Protein AF-A0A354JTS3-F1 (afdb_monomer_lite)

Foldseek 3Di:
DLLLLLLLLLLLLLVLLLVVLCVQVNDDVVLSVVLVVLLVVLLVLLQVCAPVDPPDDLVNLLVLSLVLLVLSLVCVVCSVVDDSVVSSVSSSVSSSSNSSSSSNNLNVQQVPPPDDPCSNVVSVVSSVNSNVCSCCCNVVPVCVPPNSSVSSVVSSVVSSVVSVVD

Secondary structure (DSSP, 8-state):
-HHHHHHHHHHHHHHHHHHHHHHHH---HHHHHHHHHHHHHHHHHHHHHTTT-SS--HHHHHHHHHHHHHHHHHHHHHGGGS-HHHHHHHHHHHHHHHHHHHHHHHHHHHHS-TT-TTHHHHHHHHHHHHHHHHHHHIIIIIHHHHHHHHHHHHHHHHHHHHHH--

Sequence (166 aa):
RSMYVVGFAGSAIQTLYLLTLQISAGILYGALGAIIALFMGGLALGAMMHGKQRFVNFNHAKILLVLAYIILIALWLVMEHTGTWLLIAILCVGTLMASFAVGFLYVHISSNSDQNINLPAKTYATDLWGSAAGIVIVTLLLIPSIGIVLTTATLAMGIGIYLIFN

Structure (mmCIF, N/CA/C/O backbone):
data_AF-A0A354JTS3-F1
#
_entry.id   AF-A0A354JTS3-F1
#
loop_
_atom_site.group_PDB
_atom_site.id
_atom_site.type_symbol
_atom_site.label_atom_id
_atom_site.label_alt_id
_atom_site.label_comp_id
_atom_site.label_asym_id
_atom_site.label_entity_id
_atom_site.label_seq_id
_atom_site.pdbx_PDB_ins_code
_atom_site.Cartn_x
_atom_site.Cartn_y
_atom_site.Cartn_z
_atom_site.occupancy
_atom_site.B_iso_or_equiv
_atom_site.auth_seq_id
_atom_site.auth_comp_id
_atom_site.auth_asym_id
_atom_site.auth_atom_id
_atom_site.pdbx_PDB_model_num
ATOM 1 N N . ARG A 1 1 ? 8.104 -10.233 -12.248 1.00 69.94 1 ARG A N 1
ATOM 2 C CA . ARG A 1 1 ? 7.444 -10.983 -11.149 1.00 69.94 1 ARG A CA 1
ATOM 3 C C . ARG A 1 1 ? 7.364 -10.132 -9.891 1.00 69.94 1 ARG A C 1
ATOM 5 O O . ARG A 1 1 ? 6.263 -9.948 -9.404 1.00 69.94 1 ARG A O 1
ATOM 12 N N . SER A 1 2 ? 8.464 -9.530 -9.434 1.00 83.94 2 SER A N 1
ATOM 13 C CA . SER A 1 2 ? 8.459 -8.636 -8.265 1.00 83.94 2 SER A CA 1
ATOM 14 C C . SER A 1 2 ? 7.460 -7.476 -8.386 1.00 83.94 2 SER A C 1
ATOM 16 O O . SER A 1 2 ? 6.748 -7.211 -7.429 1.00 83.94 2 SER A O 1
ATOM 18 N N . MET A 1 3 ? 7.298 -6.882 -9.579 1.00 91.38 3 MET A N 1
ATOM 19 C CA . MET A 1 3 ? 6.309 -5.812 -9.789 1.00 91.38 3 MET A CA 1
ATOM 20 C C . MET A 1 3 ? 4.856 -6.248 -9.552 1.00 91.38 3 MET A C 1
ATOM 22 O O . MET A 1 3 ? 4.075 -5.477 -9.020 1.00 91.38 3 MET A O 1
ATOM 26 N N . TYR A 1 4 ? 4.499 -7.494 -9.882 1.00 93.50 4 TYR A N 1
ATOM 27 C CA . TYR A 1 4 ? 3.148 -8.004 -9.628 1.00 93.50 4 TYR A CA 1
ATOM 28 C C . TYR A 1 4 ? 2.832 -8.004 -8.127 1.00 93.50 4 TYR A C 1
ATOM 30 O O . TYR A 1 4 ? 1.757 -7.583 -7.721 1.00 93.50 4 TYR A O 1
ATOM 38 N N . VAL A 1 5 ? 3.790 -8.434 -7.295 1.00 94.19 5 VAL A N 1
ATOM 39 C CA . VAL A 1 5 ? 3.624 -8.448 -5.833 1.00 94.19 5 VAL A CA 1
ATOM 40 C C . VAL A 1 5 ? 3.609 -7.033 -5.265 1.00 94.19 5 VAL A C 1
ATOM 42 O O . VAL A 1 5 ? 2.828 -6.758 -4.363 1.00 94.19 5 VAL A O 1
ATOM 45 N N . VAL A 1 6 ? 4.426 -6.127 -5.807 1.00 94.19 6 VAL A N 1
ATOM 46 C CA . VAL A 1 6 ? 4.424 -4.713 -5.408 1.00 94.19 6 VAL A CA 1
ATOM 47 C C . VAL A 1 6 ? 3.083 -4.049 -5.735 1.00 94.19 6 VAL A C 1
ATOM 49 O O . VAL A 1 6 ? 2.517 -3.405 -4.857 1.00 94.19 6 VAL A O 1
ATOM 52 N N . GLY A 1 7 ? 2.538 -4.264 -6.936 1.00 95.25 7 GLY A N 1
ATOM 53 C CA . GLY A 1 7 ? 1.216 -3.760 -7.322 1.00 95.25 7 GLY A CA 1
ATOM 54 C C . GLY A 1 7 ? 0.095 -4.350 -6.469 1.00 95.25 7 GLY A C 1
ATOM 55 O O . GLY A 1 7 ? -0.722 -3.617 -5.918 1.00 95.25 7 GLY A O 1
ATOM 56 N N . PHE A 1 8 ? 0.118 -5.670 -6.254 1.00 97.00 8 PHE A N 1
ATOM 57 C CA . PHE A 1 8 ? -0.808 -6.357 -5.348 1.00 97.00 8 PHE A CA 1
ATOM 58 C C . PHE A 1 8 ? -0.766 -5.768 -3.935 1.00 97.00 8 PHE A C 1
ATOM 60 O O . PHE A 1 8 ? -1.803 -5.442 -3.366 1.00 97.00 8 PHE A O 1
ATOM 67 N N . ALA A 1 9 ? 0.433 -5.594 -3.377 1.00 96.06 9 ALA A N 1
ATOM 68 C CA . ALA A 1 9 ? 0.632 -5.041 -2.046 1.00 96.06 9 ALA A CA 1
ATOM 69 C C . ALA A 1 9 ? 0.199 -3.572 -1.951 1.00 96.06 9 ALA A C 1
ATOM 71 O O . ALA A 1 9 ? -0.391 -3.180 -0.945 1.00 96.06 9 ALA A O 1
ATOM 72 N N . GLY A 1 10 ? 0.493 -2.770 -2.976 1.00 96.38 10 GLY A N 1
ATOM 73 C CA . GLY A 1 10 ? 0.149 -1.352 -3.035 1.00 96.38 10 GLY A CA 1
ATOM 74 C C . GLY A 1 10 ? -1.357 -1.120 -3.099 1.00 96.38 10 GLY A C 1
ATOM 75 O O . GLY A 1 10 ? -1.893 -0.326 -2.328 1.00 96.38 10 GLY A O 1
ATOM 76 N N . SER A 1 11 ? -2.062 -1.846 -3.965 1.00 97.19 11 SER A N 1
ATOM 77 C CA . SER A 1 11 ? -3.514 -1.701 -4.085 1.00 97.19 11 SER A CA 1
ATOM 78 C C . SER A 1 11 ? -4.259 -2.301 -2.888 1.00 97.19 11 SER A C 1
ATOM 80 O O . SER A 1 11 ? -5.245 -1.723 -2.423 1.00 97.19 11 SER A O 1
ATOM 82 N N . ALA A 1 12 ? -3.763 -3.414 -2.336 1.00 97.38 12 ALA A N 1
ATOM 83 C CA . ALA A 1 12 ? -4.299 -4.027 -1.127 1.00 97.38 12 ALA A CA 1
ATOM 84 C C . ALA A 1 12 ? -4.244 -3.058 0.058 1.00 97.38 12 ALA A C 1
ATOM 86 O O . ALA A 1 12 ? -5.271 -2.798 0.687 1.00 97.38 12 ALA A O 1
ATOM 87 N N . ILE A 1 13 ? -3.075 -2.465 0.332 1.00 97.12 13 ILE A N 1
ATOM 88 C CA . ILE A 1 13 ? -2.935 -1.539 1.459 1.00 97.12 13 ILE A CA 1
ATOM 89 C C . ILE A 1 13 ? -3.719 -0.245 1.240 1.00 97.12 13 ILE A C 1
ATOM 91 O O . ILE A 1 13 ? -4.354 0.236 2.175 1.00 97.12 13 ILE A O 1
ATOM 95 N N . GLN A 1 14 ? -3.758 0.285 0.011 1.00 97.38 14 GLN A N 1
ATOM 96 C CA . GLN A 1 14 ? -4.595 1.443 -0.313 1.00 97.38 14 GLN A CA 1
ATOM 97 C C . GLN A 1 14 ? -6.068 1.156 -0.012 1.00 97.38 14 GLN A C 1
ATOM 99 O O . GLN A 1 14 ? -6.751 1.973 0.603 1.00 97.38 14 GLN A O 1
ATOM 104 N N . THR A 1 15 ? -6.549 -0.022 -0.405 1.00 96.50 15 THR A N 1
ATOM 105 C CA . THR A 1 15 ? -7.936 -0.425 -0.171 1.00 96.50 15 THR A CA 1
ATOM 106 C C . THR A 1 15 ? -8.233 -0.573 1.318 1.00 96.50 15 THR A C 1
ATOM 108 O O . THR A 1 15 ? -9.268 -0.102 1.786 1.00 96.50 15 THR A O 1
ATOM 111 N N . LEU A 1 16 ? -7.308 -1.154 2.086 1.00 97.06 16 LEU A N 1
ATOM 112 C CA . LEU A 1 16 ? -7.440 -1.273 3.537 1.00 97.06 16 LEU A CA 1
ATOM 113 C C . LEU A 1 16 ? -7.439 0.101 4.230 1.00 97.06 16 LEU A C 1
ATOM 115 O O . LEU A 1 16 ? -8.242 0.316 5.139 1.00 97.06 16 LEU A O 1
ATOM 119 N N . TYR A 1 17 ? -6.608 1.051 3.787 1.00 96.19 17 TYR A N 1
ATOM 120 C CA . TYR A 1 17 ? -6.626 2.429 4.294 1.00 96.19 17 TYR A CA 1
ATOM 121 C C . TYR A 1 17 ? -7.944 3.145 3.978 1.00 96.19 17 TYR A C 1
ATOM 123 O O . TYR A 1 17 ? -8.520 3.775 4.867 1.00 96.19 17 TYR A O 1
ATOM 131 N N . LEU A 1 18 ? -8.459 3.013 2.751 1.00 95.44 18 LEU A N 1
ATOM 132 C CA . LEU A 1 18 ? -9.753 3.588 2.364 1.00 95.44 18 LEU A CA 1
ATOM 133 C C . LEU A 1 18 ? -10.900 2.995 3.187 1.00 95.44 18 LEU A C 1
ATOM 135 O O . LEU A 1 18 ? -11.738 3.742 3.688 1.00 95.44 18 LEU A O 1
ATOM 139 N N . LEU A 1 19 ? -10.915 1.675 3.377 1.00 94.94 19 LEU A N 1
ATOM 140 C CA . LEU A 1 19 ? -11.939 1.009 4.178 1.00 94.94 19 LEU A CA 1
ATOM 141 C C . LEU A 1 19 ? -11.847 1.428 5.652 1.00 94.94 19 LEU A C 1
ATOM 143 O O . LEU A 1 19 ? -12.863 1.695 6.286 1.00 94.94 19 LEU A O 1
ATOM 147 N N . THR A 1 20 ? -10.632 1.563 6.187 1.00 94.50 20 THR A N 1
ATOM 148 C CA . THR A 1 20 ? -10.419 2.030 7.564 1.00 94.50 20 THR A CA 1
ATOM 149 C C . THR A 1 20 ? -10.902 3.470 7.744 1.00 94.50 20 THR A C 1
ATOM 151 O O . THR A 1 20 ? -11.560 3.764 8.741 1.00 94.50 20 THR A O 1
ATOM 154 N N . LEU A 1 21 ? -10.664 4.361 6.771 1.00 93.25 21 LEU A N 1
ATOM 155 C CA . LEU A 1 21 ? -11.240 5.712 6.777 1.00 93.25 21 LEU A CA 1
ATOM 156 C C . LEU A 1 21 ? -12.775 5.655 6.812 1.00 93.25 21 LEU A C 1
ATOM 158 O O . LEU A 1 21 ? -13.395 6.341 7.619 1.00 93.25 21 LEU A O 1
ATOM 162 N N . GLN A 1 22 ? -13.381 4.831 5.955 1.00 93.31 22 GLN A N 1
ATOM 163 C CA . GLN A 1 22 ? -14.840 4.725 5.847 1.00 93.31 22 GLN A CA 1
ATOM 164 C C . GLN A 1 22 ? -15.478 4.198 7.133 1.00 93.31 22 GLN A C 1
ATOM 166 O O . GLN A 1 22 ? -16.527 4.693 7.539 1.00 93.31 22 GLN A O 1
ATOM 171 N N . ILE A 1 23 ? -14.842 3.222 7.784 1.00 91.81 23 ILE A N 1
ATOM 172 C CA . ILE A 1 23 ? -15.325 2.650 9.045 1.00 91.81 23 ILE A CA 1
ATOM 173 C C . ILE A 1 23 ? -15.178 3.652 10.198 1.00 91.81 23 ILE A C 1
ATOM 175 O O . ILE A 1 23 ? -16.084 3.781 11.014 1.00 91.81 23 ILE A O 1
ATOM 179 N N . SER A 1 24 ? -14.054 4.369 10.266 1.00 89.38 24 SER A N 1
ATOM 180 C CA . SER A 1 24 ? -13.734 5.253 11.399 1.00 89.38 24 SER A CA 1
ATOM 181 C C . SER A 1 24 ? -14.397 6.631 11.334 1.00 89.38 24 SER A C 1
ATOM 183 O O . SER A 1 24 ? -14.787 7.172 12.366 1.00 89.38 24 SER A O 1
ATOM 185 N N . ALA A 1 25 ? -14.507 7.219 10.142 1.00 86.50 25 ALA A N 1
ATOM 186 C CA . ALA A 1 25 ? -14.979 8.591 9.949 1.00 86.50 25 ALA A CA 1
ATOM 187 C C . ALA A 1 25 ? -16.287 8.680 9.139 1.00 86.50 25 ALA A C 1
ATOM 189 O O . ALA A 1 25 ? -16.794 9.780 8.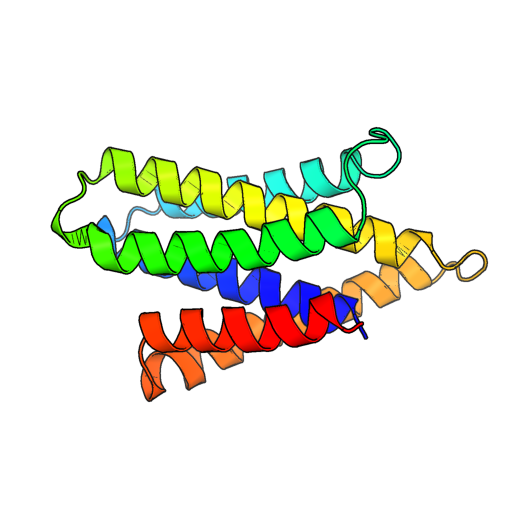912 1.00 86.50 25 ALA A O 1
ATOM 190 N N . GLY A 1 26 ? -16.843 7.546 8.700 1.00 84.94 26 GLY A N 1
ATOM 191 C CA . GLY A 1 26 ? -17.994 7.502 7.800 1.00 84.94 26 GLY A CA 1
ATOM 192 C C . GLY A 1 26 ? -17.633 7.818 6.342 1.00 84.94 26 GLY A C 1
ATOM 193 O O . GLY A 1 26 ? -16.469 7.981 5.964 1.00 84.94 26 GLY A O 1
ATOM 194 N N . ILE A 1 27 ? -18.651 7.901 5.480 1.00 74.94 27 ILE A N 1
ATOM 195 C CA . ILE A 1 27 ? -18.459 8.137 4.041 1.00 74.94 27 ILE A CA 1
ATOM 196 C C . ILE A 1 27 ? -18.279 9.637 3.778 1.00 74.94 27 ILE A C 1
ATOM 198 O O . ILE A 1 27 ? -19.227 10.372 3.509 1.00 74.94 27 ILE A O 1
ATOM 202 N N . LEU A 1 28 ? -17.027 10.086 3.824 1.00 81.44 28 LEU A N 1
ATOM 203 C CA . LEU A 1 28 ? -16.614 11.439 3.456 1.00 81.44 28 LEU A CA 1
ATOM 204 C C . LEU A 1 28 ? -16.002 11.415 2.050 1.00 81.44 28 LEU A C 1
ATOM 206 O O . LEU A 1 28 ? -14.798 11.209 1.897 1.00 81.44 28 LEU A O 1
ATOM 210 N N . TYR A 1 29 ? -16.813 11.640 1.010 1.00 86.81 29 TYR A N 1
ATOM 211 C CA . TYR A 1 29 ? -16.353 11.613 -0.392 1.00 86.81 29 TYR A CA 1
ATOM 212 C C . TYR A 1 29 ? -15.132 12.512 -0.650 1.00 86.81 29 TYR A C 1
ATOM 214 O O . TYR A 1 29 ? -14.224 12.122 -1.382 1.00 86.81 29 TYR A O 1
ATOM 222 N N . GLY A 1 30 ? -15.065 13.677 0.005 1.00 87.88 30 GLY A N 1
ATOM 223 C CA . GLY A 1 30 ? -13.899 14.561 -0.067 1.00 87.88 30 GLY A CA 1
ATOM 224 C C . GLY A 1 30 ? -12.631 13.938 0.527 1.00 87.88 30 GLY A C 1
ATOM 225 O O . GLY A 1 30 ? -11.569 14.008 -0.086 1.00 87.88 30 GLY A O 1
ATOM 226 N N . ALA A 1 31 ? -12.737 13.269 1.678 1.00 87.62 31 ALA A N 1
ATOM 227 C CA . ALA A 1 31 ? -11.602 12.601 2.316 1.00 87.62 31 ALA A CA 1
ATOM 228 C C . ALA A 1 31 ? -11.146 11.364 1.524 1.00 87.62 31 ALA A C 1
ATOM 230 O O . ALA A 1 31 ? -9.947 11.128 1.395 1.00 87.62 31 ALA A O 1
ATOM 231 N N . LEU A 1 32 ? -12.080 10.621 0.921 1.00 91.62 32 LEU A N 1
ATOM 232 C CA . LEU A 1 32 ? -11.762 9.526 -0.002 1.00 91.62 32 LEU A CA 1
ATOM 233 C C . LEU A 1 32 ? -10.965 10.030 -1.208 1.00 91.62 32 LEU A C 1
ATOM 235 O O . LEU A 1 32 ? -9.896 9.497 -1.505 1.00 91.62 32 LEU A O 1
ATOM 239 N N . GLY A 1 33 ? -11.452 11.089 -1.863 1.00 93.62 33 GLY A N 1
ATOM 240 C CA . GLY A 1 33 ? -10.743 11.731 -2.969 1.00 93.62 33 GLY A CA 1
ATOM 241 C C . GLY A 1 33 ? -9.352 12.219 -2.558 1.00 93.62 33 GLY A C 1
ATOM 242 O O . GLY A 1 33 ? -8.389 12.003 -3.291 1.00 93.62 33 GLY A O 1
ATOM 243 N N . ALA A 1 34 ? -9.225 12.795 -1.359 1.00 93.31 34 ALA A N 1
ATOM 244 C CA . ALA A 1 34 ? -7.946 13.243 -0.818 1.00 93.31 34 ALA A CA 1
ATOM 245 C C . ALA A 1 34 ? -6.965 12.085 -0.570 1.00 93.31 34 ALA A C 1
ATOM 247 O O . ALA A 1 34 ? -5.811 12.198 -0.971 1.00 93.31 34 ALA A O 1
ATOM 248 N N . ILE A 1 35 ? -7.395 10.961 0.019 1.00 94.88 35 ILE A N 1
ATOM 249 C CA . ILE A 1 35 ? -6.530 9.780 0.214 1.00 94.88 35 ILE A CA 1
ATOM 250 C C . ILE A 1 35 ? -6.098 9.189 -1.131 1.00 94.88 35 ILE A C 1
ATOM 252 O O . ILE A 1 35 ? -4.931 8.837 -1.294 1.00 94.88 35 ILE A O 1
ATOM 256 N N . ILE A 1 36 ? -6.998 9.108 -2.116 1.00 96.06 36 ILE A N 1
ATOM 257 C CA . ILE A 1 36 ? -6.648 8.631 -3.463 1.00 96.06 36 ILE A CA 1
ATOM 258 C C . ILE A 1 36 ? -5.623 9.569 -4.113 1.00 96.06 36 ILE A C 1
ATOM 260 O O . ILE A 1 36 ? -4.615 9.101 -4.645 1.00 96.06 36 ILE A O 1
ATOM 264 N N . ALA A 1 37 ? -5.839 10.884 -4.038 1.00 97.31 37 ALA A N 1
ATOM 265 C CA . ALA A 1 37 ? -4.897 11.876 -4.549 1.00 97.31 37 ALA A CA 1
ATOM 266 C C . ALA A 1 37 ? -3.542 11.797 -3.831 1.00 97.31 37 ALA A C 1
ATOM 268 O O . ALA A 1 37 ? -2.501 11.876 -4.479 1.00 97.31 37 ALA A O 1
ATOM 269 N N . LEU A 1 38 ? -3.544 11.581 -2.514 1.00 97.19 38 LEU A N 1
ATOM 270 C CA . LEU A 1 38 ? -2.337 11.409 -1.712 1.00 97.19 38 LEU A CA 1
ATOM 271 C C . LEU A 1 38 ? -1.575 10.142 -2.106 1.00 97.19 38 LEU A C 1
ATOM 273 O O . LEU A 1 38 ? -0.354 10.180 -2.215 1.00 97.19 38 LEU A O 1
ATOM 277 N N . PHE A 1 39 ? -2.285 9.045 -2.369 1.00 98.00 39 PHE A N 1
ATOM 278 C CA . PHE A 1 39 ? -1.690 7.808 -2.864 1.00 98.00 39 PHE A CA 1
ATOM 279 C C . PHE A 1 39 ? -1.042 8.019 -4.239 1.00 98.00 39 PHE A C 1
ATOM 281 O O . PHE A 1 39 ? 0.122 7.683 -4.437 1.00 98.00 39 PHE A O 1
ATOM 288 N N . MET A 1 40 ? -1.746 8.652 -5.181 1.00 97.75 40 MET A N 1
ATOM 289 C CA . MET A 1 40 ? -1.189 8.968 -6.504 1.00 97.75 40 MET A CA 1
ATOM 290 C C . MET A 1 40 ? 0.007 9.928 -6.414 1.00 97.75 40 MET A C 1
ATOM 292 O O . MET A 1 40 ? 1.024 9.729 -7.079 1.00 97.75 40 MET A O 1
ATOM 296 N N . GLY A 1 41 ? -0.083 10.940 -5.551 1.00 97.88 41 GLY A N 1
ATOM 297 C CA . GLY A 1 41 ? 1.009 11.868 -5.273 1.00 97.88 41 GLY A CA 1
ATOM 298 C C . GLY A 1 41 ? 2.222 11.170 -4.660 1.00 97.88 41 GLY A C 1
ATOM 299 O O . GLY A 1 41 ? 3.348 11.418 -5.082 1.00 97.88 41 GLY A O 1
ATOM 300 N N . GLY A 1 42 ? 2.012 10.250 -3.719 1.00 97.31 42 GLY A N 1
ATOM 301 C CA . GLY A 1 42 ? 3.083 9.464 -3.116 1.00 97.31 42 GLY A CA 1
ATOM 302 C C . GLY A 1 42 ? 3.775 8.539 -4.118 1.00 97.31 42 GLY A C 1
ATOM 303 O O . GLY A 1 42 ? 5.003 8.495 -4.125 1.00 97.31 42 GLY A O 1
ATOM 304 N N . LEU A 1 43 ? 3.033 7.896 -5.032 1.00 96.31 43 LEU A N 1
ATOM 305 C CA . LEU A 1 43 ? 3.620 7.129 -6.143 1.00 96.31 43 LEU A CA 1
ATOM 306 C C . LEU A 1 43 ? 4.550 8.009 -6.991 1.00 96.31 43 LEU A C 1
ATOM 308 O O . LEU A 1 43 ? 5.686 7.622 -7.274 1.00 96.31 43 LEU A O 1
ATOM 312 N N . ALA A 1 44 ? 4.088 9.209 -7.360 1.00 96.38 44 ALA A N 1
ATOM 313 C CA . ALA A 1 44 ? 4.876 10.160 -8.139 1.00 96.38 44 ALA A CA 1
ATOM 314 C C . ALA A 1 44 ? 6.134 10.623 -7.382 1.00 96.38 44 ALA A C 1
ATOM 316 O O . ALA A 1 44 ? 7.229 10.616 -7.947 1.00 96.38 44 ALA A O 1
ATOM 317 N N . LEU A 1 45 ? 6.009 10.957 -6.093 1.00 95.44 45 LEU A N 1
ATOM 318 C CA . LEU A 1 45 ? 7.143 11.339 -5.245 1.00 95.44 45 LEU A CA 1
ATOM 319 C C . LEU A 1 45 ? 8.168 10.202 -5.114 1.00 95.44 45 LEU A C 1
ATOM 321 O O . LEU A 1 45 ? 9.368 10.439 -5.271 1.00 95.44 45 LEU A O 1
ATOM 325 N N . GLY A 1 46 ? 7.703 8.971 -4.892 1.00 93.94 46 GLY A N 1
ATOM 326 C CA . GLY A 1 46 ? 8.537 7.769 -4.836 1.00 93.94 46 GLY A CA 1
ATOM 327 C C . GLY A 1 46 ? 9.326 7.549 -6.118 1.00 93.94 46 GLY A C 1
ATOM 328 O O . GLY A 1 46 ? 10.543 7.353 -6.081 1.00 93.94 46 GLY A O 1
ATOM 329 N N . ALA A 1 47 ? 8.648 7.664 -7.259 1.00 92.69 47 ALA A N 1
ATOM 330 C CA . ALA A 1 47 ? 9.262 7.530 -8.571 1.00 92.69 47 ALA A CA 1
ATOM 331 C C . ALA A 1 47 ? 10.315 8.621 -8.841 1.00 92.69 47 ALA A C 1
ATOM 333 O O . ALA A 1 47 ? 11.400 8.328 -9.337 1.00 92.69 47 ALA A O 1
ATOM 334 N N . MET A 1 48 ? 10.031 9.876 -8.475 1.00 91.88 48 MET A N 1
ATOM 335 C CA . MET A 1 48 ? 10.942 11.009 -8.689 1.00 91.88 48 MET A CA 1
ATOM 336 C C . MET A 1 48 ? 12.193 10.982 -7.804 1.00 91.88 48 MET A C 1
ATOM 338 O O . MET A 1 48 ? 13.201 11.601 -8.163 1.00 91.88 48 MET A O 1
ATOM 342 N N . MET A 1 49 ? 12.122 10.345 -6.632 1.00 89.12 49 MET A N 1
ATOM 343 C CA . MET A 1 49 ? 13.238 10.263 -5.682 1.00 89.12 49 MET A CA 1
ATOM 344 C C . MET A 1 49 ? 14.225 9.139 -6.012 1.00 89.12 49 MET A C 1
ATOM 346 O O . MET A 1 49 ? 15.371 9.178 -5.550 1.00 89.12 49 MET A O 1
ATOM 350 N N . HIS A 1 50 ? 13.828 8.182 -6.855 1.00 80.56 50 HIS A N 1
ATOM 351 C CA . HIS A 1 50 ? 14.734 7.170 -7.388 1.00 80.56 50 HIS A CA 1
ATOM 352 C C . HIS A 1 50 ? 15.884 7.827 -8.176 1.00 80.56 50 HIS A C 1
ATOM 354 O O . HIS A 1 50 ? 15.674 8.717 -8.996 1.00 80.56 50 HIS A O 1
ATOM 360 N N . GLY A 1 51 ? 17.128 7.466 -7.847 1.00 73.25 51 GLY A N 1
ATOM 361 C CA . GLY A 1 51 ? 18.343 8.023 -8.458 1.00 73.25 51 GLY A CA 1
ATOM 362 C C . GLY A 1 51 ? 18.807 9.390 -7.926 1.00 73.25 51 GLY A C 1
ATOM 363 O O . GLY A 1 51 ? 19.970 9.739 -8.120 1.00 73.25 51 GLY A O 1
ATOM 364 N N . LYS A 1 52 ? 17.963 10.150 -7.210 1.00 74.44 52 LYS A N 1
ATOM 365 C CA . LYS A 1 52 ? 18.339 11.466 -6.641 1.00 74.44 52 LYS A CA 1
ATOM 366 C C . LYS A 1 52 ? 18.895 11.391 -5.222 1.00 74.44 52 LYS A C 1
ATOM 368 O O . LYS A 1 52 ? 19.709 12.227 -4.838 1.00 74.44 52 LYS A O 1
ATOM 373 N N . GLN A 1 53 ? 18.469 10.408 -4.433 1.00 66.25 53 GLN A N 1
ATOM 374 C CA . GLN A 1 53 ? 18.931 10.231 -3.057 1.00 66.25 53 GLN A CA 1
ATOM 375 C C . GLN A 1 53 ? 19.749 8.952 -2.899 1.00 66.25 53 GLN A C 1
ATOM 377 O O . GLN A 1 53 ? 19.264 7.858 -3.162 1.00 66.25 53 GLN A O 1
ATOM 382 N N . ARG A 1 54 ? 20.970 9.095 -2.368 1.00 61.28 54 ARG A N 1
ATOM 383 C CA . ARG A 1 54 ? 21.851 7.967 -2.010 1.00 61.28 54 ARG A CA 1
ATOM 384 C C . ARG A 1 54 ? 21.382 7.171 -0.783 1.00 61.28 54 ARG A C 1
ATOM 386 O O . ARG A 1 54 ? 21.925 6.107 -0.524 1.00 61.28 54 ARG A O 1
ATOM 393 N N . PHE A 1 55 ? 20.424 7.694 -0.015 1.00 61.47 55 PHE A N 1
ATOM 394 C CA . PHE A 1 55 ? 20.008 7.110 1.267 1.00 61.47 55 PHE A CA 1
ATOM 395 C C . PHE A 1 55 ? 18.876 6.084 1.148 1.00 61.47 55 PHE A C 1
ATOM 397 O O . PHE A 1 55 ? 18.759 5.208 2.001 1.00 61.47 55 PHE A O 1
ATOM 404 N N . VAL A 1 56 ? 18.041 6.165 0.108 1.00 73.00 56 VAL A N 1
ATOM 405 C CA . VAL A 1 56 ? 16.912 5.243 -0.062 1.00 73.00 56 VAL A CA 1
ATOM 406 C C . VAL A 1 56 ? 17.345 4.108 -0.980 1.00 73.00 56 VAL A C 1
ATOM 408 O O . VAL A 1 56 ? 17.421 4.272 -2.193 1.00 73.00 56 VAL A O 1
ATOM 411 N N . ASN A 1 57 ? 17.628 2.944 -0.393 1.00 83.44 57 ASN A N 1
ATOM 412 C CA . ASN A 1 57 ? 17.906 1.724 -1.161 1.00 83.44 57 ASN A CA 1
ATOM 413 C C . ASN A 1 57 ? 16.633 0.891 -1.359 1.00 83.44 57 ASN A C 1
ATOM 415 O O . ASN A 1 57 ? 15.666 1.016 -0.609 1.00 83.44 57 ASN A O 1
ATOM 419 N N . PHE A 1 58 ? 16.676 -0.039 -2.312 1.00 84.62 58 PHE A N 1
ATOM 420 C CA . PHE A 1 58 ? 15.589 -0.977 -2.616 1.00 84.62 58 PHE A CA 1
ATOM 421 C C . PHE A 1 58 ? 15.026 -1.694 -1.372 1.00 84.62 58 PHE A C 1
ATOM 423 O O . PHE A 1 58 ? 13.812 -1.759 -1.184 1.00 84.62 58 PHE A O 1
ATOM 430 N N . ASN A 1 59 ? 15.900 -2.145 -0.465 1.00 88.19 59 ASN A N 1
ATOM 431 C CA . ASN A 1 59 ? 15.488 -2.793 0.784 1.00 88.19 59 ASN A CA 1
ATOM 432 C C . ASN A 1 59 ? 14.752 -1.843 1.739 1.00 88.19 59 ASN A C 1
ATOM 434 O O . ASN A 1 59 ? 13.816 -2.269 2.406 1.00 88.19 59 ASN A O 1
ATOM 438 N N . HIS A 1 60 ? 15.110 -0.556 1.768 1.00 89.75 60 HIS A N 1
ATOM 439 C CA . HIS A 1 60 ? 14.404 0.427 2.594 1.00 89.75 60 HIS A CA 1
ATOM 440 C C . HIS A 1 60 ? 12.976 0.633 2.095 1.00 89.75 60 HIS A C 1
ATOM 442 O O . HIS A 1 60 ? 12.059 0.669 2.906 1.00 89.75 60 HIS A O 1
ATOM 448 N N . ALA A 1 61 ? 12.767 0.700 0.777 1.00 90.88 61 ALA A N 1
ATOM 449 C CA . ALA A 1 61 ? 11.426 0.822 0.209 1.00 90.88 61 ALA A CA 1
ATOM 450 C C . ALA A 1 61 ? 10.559 -0.415 0.514 1.00 90.88 61 ALA A C 1
ATOM 452 O O . ALA A 1 61 ? 9.399 -0.276 0.895 1.00 90.88 61 ALA A O 1
ATOM 453 N N . LYS A 1 62 ? 11.128 -1.627 0.445 1.00 92.44 62 LYS A N 1
ATOM 454 C CA . LYS A 1 62 ? 10.439 -2.861 0.868 1.00 92.44 62 LYS A CA 1
ATOM 455 C C . LYS A 1 62 ? 10.031 -2.819 2.342 1.00 92.44 62 LYS A C 1
ATOM 457 O O . LYS A 1 62 ? 8.878 -3.093 2.665 1.00 92.44 62 LYS A O 1
ATOM 462 N N . ILE A 1 63 ? 10.962 -2.448 3.224 1.00 92.44 63 ILE A N 1
ATOM 463 C CA . ILE A 1 63 ? 10.705 -2.327 4.666 1.00 92.44 63 ILE A CA 1
ATOM 464 C C . ILE A 1 63 ? 9.636 -1.266 4.927 1.00 92.44 63 ILE A C 1
ATOM 466 O O . ILE A 1 63 ? 8.731 -1.507 5.718 1.00 92.44 63 ILE A O 1
ATOM 470 N N . LEU A 1 64 ? 9.696 -0.125 4.237 1.00 94.00 64 LEU A N 1
ATOM 471 C CA . LEU A 1 64 ? 8.723 0.958 4.369 1.00 94.00 64 LEU A CA 1
ATOM 472 C C . LEU A 1 64 ? 7.304 0.497 4.010 1.00 94.00 64 LEU A C 1
ATOM 474 O O . LEU A 1 64 ? 6.355 0.833 4.716 1.00 94.00 64 LEU A O 1
ATOM 478 N N . LEU A 1 65 ? 7.161 -0.314 2.957 1.00 94.31 65 LEU A N 1
ATOM 479 C CA . LEU A 1 65 ? 5.871 -0.882 2.565 1.00 94.31 65 LEU A CA 1
ATOM 480 C C . LEU A 1 65 ? 5.316 -1.827 3.641 1.00 94.31 65 LEU A C 1
ATOM 482 O O . LEU A 1 65 ? 4.148 -1.721 4.004 1.00 94.31 65 LEU A O 1
ATOM 486 N N . VAL A 1 66 ? 6.147 -2.719 4.187 1.00 94.75 66 VAL A N 1
ATOM 487 C CA . VAL A 1 66 ? 5.747 -3.623 5.283 1.00 94.75 66 VAL A CA 1
ATOM 488 C C . VAL A 1 66 ? 5.409 -2.831 6.547 1.00 94.75 66 VAL A C 1
ATOM 490 O O . VAL A 1 66 ? 4.424 -3.124 7.223 1.00 94.75 66 VAL A O 1
ATOM 493 N N . LEU A 1 67 ? 6.183 -1.788 6.847 1.00 94.75 67 LEU A N 1
ATOM 494 C CA . LEU A 1 67 ? 5.946 -0.914 7.988 1.00 94.75 67 LEU A CA 1
ATOM 495 C C . LEU A 1 67 ? 4.589 -0.212 7.884 1.00 94.75 67 LEU A C 1
ATOM 497 O O . LEU A 1 67 ? 3.905 -0.088 8.894 1.00 94.75 67 LEU A O 1
ATOM 501 N N . ALA A 1 68 ? 4.157 0.183 6.684 1.00 95.94 68 ALA A N 1
ATOM 502 C CA . ALA A 1 68 ? 2.826 0.752 6.488 1.00 95.94 68 ALA A CA 1
ATOM 503 C C . ALA A 1 68 ? 1.710 -0.237 6.888 1.00 95.94 68 ALA A C 1
ATOM 505 O O . ALA A 1 68 ? 0.767 0.151 7.579 1.00 95.94 68 ALA A O 1
ATOM 506 N N . TYR A 1 69 ? 1.847 -1.529 6.563 1.00 95.81 69 TYR A N 1
ATOM 507 C CA . TYR A 1 69 ? 0.911 -2.557 7.040 1.00 95.81 69 TYR A CA 1
ATOM 508 C C . TYR A 1 69 ? 0.925 -2.684 8.569 1.00 95.81 69 TYR A C 1
ATOM 510 O O . TYR A 1 69 ? -0.133 -2.764 9.189 1.00 95.81 69 TYR A O 1
ATOM 518 N N . ILE A 1 70 ? 2.109 -2.670 9.189 1.00 95.19 70 ILE A N 1
ATOM 519 C CA . ILE A 1 70 ? 2.249 -2.747 10.652 1.00 95.19 70 ILE A CA 1
ATOM 520 C C . ILE A 1 70 ? 1.591 -1.535 11.324 1.00 95.19 70 ILE A C 1
ATOM 522 O O . ILE A 1 70 ? 0.861 -1.701 12.300 1.00 95.19 70 ILE A O 1
ATOM 526 N N . ILE A 1 71 ? 1.794 -0.331 10.781 1.00 95.06 71 ILE A N 1
ATOM 527 C CA . ILE A 1 71 ? 1.140 0.897 11.255 1.00 95.06 71 ILE A CA 1
ATOM 528 C C . ILE A 1 71 ? -0.377 0.754 11.168 1.00 95.06 71 ILE A C 1
ATOM 530 O O . ILE A 1 71 ? -1.074 1.144 12.100 1.00 95.06 71 ILE A O 1
ATOM 534 N N . LEU A 1 72 ? -0.900 0.175 10.085 1.00 95.88 72 LEU A N 1
ATOM 535 C CA . LEU A 1 72 ? -2.337 -0.030 9.942 1.00 95.88 72 LEU A CA 1
ATOM 536 C C . LEU A 1 72 ? -2.890 -1.021 10.978 1.00 95.88 72 LEU A C 1
ATOM 538 O O . LEU A 1 72 ? -3.945 -0.768 11.552 1.00 95.88 72 LEU A O 1
ATOM 542 N N . ILE A 1 73 ? -2.170 -2.107 11.274 1.00 95.62 73 ILE A N 1
ATOM 543 C CA . ILE A 1 73 ? -2.547 -3.044 12.347 1.00 95.62 73 ILE A CA 1
ATOM 544 C C . ILE A 1 73 ? -2.560 -2.323 13.699 1.00 95.62 73 ILE A C 1
ATOM 546 O O . ILE A 1 73 ? -3.535 -2.426 14.440 1.00 95.62 73 ILE A O 1
ATOM 550 N N . ALA A 1 74 ? -1.506 -1.562 14.005 1.00 94.19 74 ALA A N 1
ATOM 551 C CA . ALA A 1 74 ? -1.420 -0.794 15.244 1.00 94.19 74 ALA A CA 1
ATOM 552 C C . ALA A 1 74 ? -2.555 0.237 15.355 1.00 94.19 74 ALA A C 1
ATOM 554 O O . ALA A 1 74 ? -3.153 0.375 16.420 1.00 94.19 74 ALA A O 1
ATOM 555 N N . LEU A 1 75 ? -2.901 0.908 14.251 1.00 94.31 75 LEU A N 1
ATOM 556 C CA . LEU A 1 75 ? -4.023 1.841 14.195 1.00 94.31 75 LEU A CA 1
ATOM 557 C C . LEU A 1 75 ? -5.338 1.141 14.553 1.00 94.31 75 LEU A C 1
ATOM 559 O O . LEU A 1 75 ? -6.089 1.662 15.370 1.00 94.31 75 LEU A O 1
ATOM 563 N N . TRP A 1 76 ? -5.597 -0.045 13.996 1.00 94.00 76 TRP A N 1
ATOM 564 C CA . TRP A 1 76 ? -6.805 -0.819 14.297 1.00 94.00 76 TRP A CA 1
ATOM 565 C C . TRP A 1 76 ? -6.932 -1.184 15.780 1.00 94.00 76 TRP A C 1
ATOM 567 O O . TRP A 1 76 ? -8.039 -1.171 16.308 1.00 94.00 76 TRP A O 1
ATOM 577 N N . LEU A 1 77 ? -5.817 -1.449 16.467 1.00 92.38 77 LEU A N 1
ATOM 578 C CA . LEU A 1 77 ? -5.815 -1.769 17.900 1.00 92.38 77 LEU A CA 1
ATOM 579 C C . LEU A 1 77 ? -6.109 -0.559 18.798 1.00 92.38 77 LEU A C 1
ATOM 581 O O . LEU A 1 77 ? -6.615 -0.728 19.903 1.00 92.38 77 LEU A O 1
ATOM 585 N N . VAL A 1 78 ? -5.786 0.656 18.346 1.00 92.31 78 VAL A N 1
ATOM 586 C CA . VAL A 1 78 ? -5.918 1.891 19.146 1.00 92.31 78 VAL A CA 1
ATOM 587 C C . VAL A 1 78 ? -7.081 2.768 18.655 1.00 92.31 78 VAL A C 1
ATOM 589 O O . VAL A 1 78 ? -7.388 3.800 19.253 1.00 92.31 78 VAL A O 1
ATOM 592 N N . MET A 1 79 ? -7.777 2.357 17.592 1.00 91.50 79 MET A N 1
ATOM 593 C CA . MET A 1 79 ? -8.801 3.153 16.908 1.00 91.50 79 MET A CA 1
ATOM 594 C C . MET A 1 79 ? -9.914 3.635 17.845 1.00 91.50 79 MET A C 1
ATOM 596 O O . MET A 1 79 ? -10.279 4.805 17.788 1.00 91.50 79 MET A O 1
ATOM 600 N N . GLU A 1 80 ? -10.396 2.780 18.749 1.00 89.88 80 GLU A N 1
ATOM 601 C CA . GLU A 1 80 ? -11.471 3.119 19.700 1.00 89.88 80 GLU A CA 1
ATOM 602 C C . GLU A 1 80 ? -11.088 4.230 20.691 1.00 89.88 80 GLU A C 1
ATOM 604 O O . GLU A 1 80 ? -11.953 4.900 21.247 1.00 89.88 80 GLU A O 1
ATOM 609 N N . HIS A 1 81 ? -9.787 4.450 20.893 1.00 91.69 81 HIS A N 1
ATOM 610 C CA . HIS A 1 81 ? -9.242 5.404 21.861 1.00 91.69 81 HIS A CA 1
ATOM 611 C C . HIS A 1 81 ? -8.657 6.651 21.181 1.00 91.69 81 HIS A C 1
ATOM 613 O O . HIS A 1 81 ? -8.104 7.528 21.845 1.00 91.69 81 HIS A O 1
ATOM 619 N N . THR A 1 82 ? -8.742 6.730 19.851 1.00 90.62 82 THR A N 1
ATOM 620 C CA . THR A 1 82 ? -8.075 7.757 19.048 1.00 90.62 82 THR A CA 1
ATOM 621 C C . THR A 1 82 ? -9.092 8.747 18.493 1.00 90.62 82 THR A C 1
ATOM 623 O O . THR A 1 82 ? -10.080 8.366 17.876 1.00 90.62 82 THR A O 1
ATOM 626 N N . GLY A 1 83 ? -8.832 10.047 18.654 1.00 91.75 83 GLY A N 1
ATOM 627 C CA . GLY A 1 83 ? -9.662 11.084 18.038 1.00 91.75 83 GLY A CA 1
ATOM 628 C C . GLY A 1 83 ? -9.616 11.030 16.505 1.00 91.75 83 GLY A C 1
ATOM 629 O O . GLY A 1 83 ? -8.556 10.817 15.913 1.00 91.75 83 GLY A O 1
ATOM 630 N N . THR A 1 84 ? -10.748 11.293 15.848 1.00 89.06 84 THR A N 1
ATOM 631 C CA . THR A 1 84 ? -10.916 11.154 14.388 1.00 89.06 84 THR A CA 1
ATOM 632 C C . THR A 1 84 ? -9.871 11.927 13.574 1.00 89.06 84 THR A C 1
ATOM 634 O O . THR A 1 84 ? -9.349 11.411 12.591 1.00 89.06 84 THR A O 1
ATOM 637 N N . TRP A 1 85 ? -9.502 13.141 13.996 1.00 88.69 85 TRP A N 1
ATOM 638 C CA . TRP A 1 85 ? -8.487 13.949 13.307 1.00 88.69 85 TRP A CA 1
ATOM 639 C C . TRP A 1 85 ? -7.092 13.321 13.337 1.00 88.69 85 TRP A C 1
ATOM 641 O O . TRP A 1 85 ? -6.397 13.319 12.321 1.00 88.69 85 TRP A O 1
ATOM 651 N N . LEU A 1 86 ? -6.692 12.762 14.483 1.00 91.06 86 LEU A N 1
ATOM 652 C CA . LEU A 1 86 ? -5.410 12.071 14.620 1.00 91.06 86 LEU A CA 1
ATOM 653 C C . LEU A 1 86 ? -5.400 10.795 13.773 1.00 91.06 86 LEU A C 1
ATOM 655 O O . LEU A 1 86 ? -4.417 10.514 13.093 1.00 91.06 86 LEU A O 1
ATOM 659 N N . LEU A 1 87 ? -6.519 10.071 13.750 1.00 91.94 87 LEU A N 1
ATOM 660 C CA . LEU A 1 87 ? -6.685 8.888 12.914 1.00 91.94 87 LEU A CA 1
ATOM 661 C C . LEU A 1 87 ? -6.530 9.225 11.425 1.00 91.94 87 LEU A C 1
ATOM 663 O O . LEU A 1 87 ? -5.737 8.582 10.740 1.00 91.94 87 LEU A O 1
ATOM 667 N N . ILE A 1 88 ? -7.215 10.264 10.933 1.00 91.31 88 ILE A N 1
ATOM 668 C CA . ILE A 1 88 ? -7.086 10.723 9.541 1.00 91.31 88 ILE A CA 1
ATOM 669 C C . ILE A 1 88 ? -5.633 11.105 9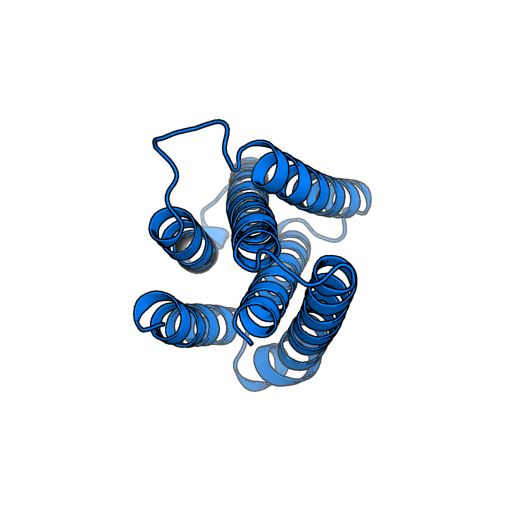.231 1.00 91.31 88 ILE A C 1
ATOM 671 O O . ILE A 1 88 ? -5.113 10.722 8.184 1.00 91.31 88 ILE A O 1
ATOM 675 N N . ALA A 1 89 ? -4.949 11.806 10.140 1.00 92.31 89 ALA A N 1
ATOM 676 C CA . ALA A 1 89 ? -3.544 12.161 9.954 1.00 92.31 89 ALA A CA 1
ATOM 677 C C . ALA A 1 89 ? -2.644 10.919 9.819 1.00 92.31 89 ALA A C 1
ATOM 679 O O . ALA A 1 89 ? -1.818 10.862 8.905 1.00 92.31 89 ALA A O 1
ATOM 680 N N . ILE A 1 90 ? -2.832 9.900 10.666 1.00 93.81 90 ILE A N 1
ATOM 681 C CA . ILE A 1 90 ? -2.066 8.646 10.589 1.00 93.81 90 ILE A CA 1
ATOM 682 C C . ILE A 1 90 ? -2.384 7.887 9.293 1.00 93.81 90 ILE A C 1
ATOM 684 O O . ILE A 1 90 ? -1.462 7.394 8.643 1.00 93.81 90 ILE A O 1
ATOM 688 N N . LEU A 1 91 ? -3.654 7.831 8.871 1.00 94.69 91 LEU A N 1
ATOM 689 C CA . LEU A 1 91 ? -4.046 7.225 7.592 1.00 94.69 91 LEU A CA 1
ATOM 690 C C . LEU A 1 91 ? -3.376 7.929 6.407 1.00 94.69 91 LEU A C 1
ATOM 692 O O . LEU A 1 91 ? -2.872 7.260 5.505 1.00 94.69 91 LEU A O 1
ATOM 696 N N . CYS A 1 92 ? -3.328 9.263 6.414 1.00 94.56 92 CYS A N 1
ATOM 697 C CA . CYS A 1 92 ? -2.647 10.043 5.384 1.00 94.56 92 CYS A CA 1
ATOM 698 C C . CYS A 1 92 ? -1.148 9.723 5.346 1.00 94.56 92 CYS A C 1
ATOM 700 O O . CYS A 1 92 ? -0.614 9.397 4.286 1.00 94.56 92 CYS A O 1
ATOM 702 N N . VAL A 1 93 ? -0.470 9.750 6.497 1.00 95.38 93 VAL A N 1
ATOM 703 C CA . VAL A 1 93 ? 0.963 9.426 6.580 1.00 95.38 93 VAL A CA 1
ATOM 704 C C . VAL A 1 93 ? 1.228 7.995 6.109 1.00 95.38 93 VAL A C 1
ATOM 706 O O . VAL A 1 93 ? 2.105 7.785 5.275 1.00 95.38 93 VAL A O 1
ATOM 709 N N . GLY A 1 94 ? 0.437 7.022 6.565 1.00 96.00 94 GLY A N 1
ATOM 710 C CA . GLY A 1 94 ? 0.560 5.623 6.156 1.00 96.00 94 GLY A CA 1
ATOM 711 C C . GLY A 1 94 ? 0.323 5.410 4.658 1.00 96.00 94 GLY A C 1
ATOM 712 O O . GLY A 1 94 ? 1.106 4.728 3.995 1.00 96.00 94 GLY A O 1
ATOM 713 N N . THR A 1 95 ? -0.696 6.067 4.096 1.00 96.75 95 THR A N 1
ATOM 714 C CA . THR A 1 95 ? -0.987 6.045 2.653 1.00 96.75 95 THR A CA 1
ATOM 715 C C . THR A 1 95 ? 0.178 6.616 1.850 1.00 96.75 95 THR A C 1
ATOM 717 O O . THR A 1 95 ? 0.595 6.018 0.855 1.00 96.75 95 THR A O 1
ATOM 720 N N . LEU A 1 96 ? 0.729 7.754 2.281 1.00 96.94 96 LEU A N 1
ATOM 721 C CA . LEU A 1 96 ? 1.874 8.389 1.632 1.00 96.94 96 LEU A CA 1
ATOM 722 C C . LEU A 1 96 ? 3.112 7.488 1.720 1.00 96.94 96 LEU A C 1
ATOM 724 O O . LEU A 1 96 ? 3.763 7.265 0.708 1.00 96.94 96 LEU A O 1
ATOM 728 N N . MET A 1 97 ? 3.405 6.902 2.884 1.00 96.06 97 MET A N 1
ATOM 729 C CA . MET A 1 97 ? 4.528 5.969 3.056 1.00 96.06 97 MET A CA 1
ATOM 730 C C . MET A 1 97 ? 4.415 4.750 2.132 1.00 96.06 97 MET A C 1
ATOM 732 O O . MET A 1 97 ? 5.384 4.393 1.458 1.00 96.06 97 MET A O 1
ATOM 736 N N . ALA A 1 98 ? 3.235 4.128 2.072 1.00 96.75 98 ALA A N 1
ATOM 737 C CA . ALA A 1 98 ? 2.991 2.958 1.237 1.00 96.75 98 ALA A CA 1
ATOM 738 C C . ALA A 1 98 ? 3.121 3.275 -0.259 1.00 96.75 98 ALA A C 1
ATOM 740 O O . ALA A 1 98 ? 3.833 2.583 -0.986 1.00 96.75 98 ALA A O 1
ATOM 741 N N . SER A 1 99 ? 2.466 4.344 -0.715 1.00 97.50 99 SER A N 1
ATOM 742 C CA . SER A 1 99 ? 2.535 4.778 -2.115 1.00 97.50 99 SER A CA 1
ATOM 743 C C . SER A 1 99 ? 3.932 5.239 -2.515 1.00 97.50 99 SER A C 1
ATOM 745 O O . SER A 1 99 ? 4.409 4.882 -3.589 1.00 97.50 99 SER A O 1
ATOM 747 N N . PHE A 1 100 ? 4.638 5.950 -1.637 1.00 97.06 100 PHE A N 1
ATOM 748 C CA . PHE A 1 100 ? 6.035 6.310 -1.849 1.00 97.06 100 PHE A CA 1
ATOM 749 C C . PHE A 1 100 ? 6.910 5.074 -2.081 1.00 97.06 100 PHE A C 1
ATOM 751 O O . PHE A 1 100 ? 7.664 5.018 -3.055 1.00 97.06 100 PHE A O 1
ATOM 758 N N . ALA A 1 101 ? 6.773 4.055 -1.226 1.00 95.31 101 ALA A N 1
ATOM 759 C CA . ALA A 1 101 ? 7.494 2.797 -1.378 1.00 95.31 101 ALA A CA 1
ATOM 760 C C . ALA A 1 101 ? 7.187 2.116 -2.719 1.00 95.31 101 ALA A C 1
ATOM 762 O O . ALA A 1 101 ? 8.110 1.724 -3.432 1.00 95.31 101 ALA A O 1
ATOM 763 N N . VAL A 1 102 ? 5.907 2.010 -3.088 1.00 96.06 102 VAL A N 1
ATOM 764 C CA . VAL A 1 102 ? 5.476 1.393 -4.354 1.00 96.06 102 VAL A CA 1
ATOM 765 C C . VAL A 1 102 ? 6.036 2.147 -5.562 1.00 96.06 102 VAL A C 1
ATOM 767 O O . VAL A 1 102 ? 6.609 1.518 -6.450 1.00 96.06 102 VAL A O 1
ATOM 770 N N . GLY A 1 103 ? 5.953 3.480 -5.575 1.00 95.00 103 GLY A N 1
ATOM 771 C CA . GLY A 1 103 ? 6.478 4.309 -6.663 1.00 95.00 103 GLY A CA 1
ATOM 772 C C . GLY A 1 103 ? 7.994 4.184 -6.825 1.00 95.00 103 GLY A C 1
ATOM 773 O O . GLY A 1 103 ? 8.501 4.046 -7.939 1.00 95.00 103 GLY A O 1
ATOM 774 N N . PHE A 1 104 ? 8.726 4.151 -5.709 1.00 94.44 104 PHE A N 1
ATOM 775 C CA . PHE A 1 104 ? 10.173 3.940 -5.724 1.00 94.44 104 PHE A CA 1
ATOM 776 C C . PHE A 1 104 ? 10.544 2.545 -6.256 1.00 94.44 104 PHE A C 1
ATOM 778 O O . PHE A 1 104 ? 11.441 2.410 -7.094 1.00 94.44 104 PHE A O 1
ATOM 785 N N . LEU A 1 105 ? 9.846 1.501 -5.791 1.00 92.56 105 LEU A N 1
ATOM 786 C CA . LEU A 1 105 ? 10.054 0.120 -6.237 1.00 92.56 105 LEU A CA 1
ATOM 787 C C . LEU A 1 105 ? 9.723 -0.050 -7.722 1.00 92.56 105 LEU A C 1
ATOM 789 O O . LEU A 1 105 ? 10.460 -0.748 -8.417 1.00 92.56 105 LEU A O 1
ATOM 793 N N . TYR A 1 106 ? 8.672 0.612 -8.214 1.00 92.81 106 TYR A N 1
ATOM 794 C CA . TYR A 1 106 ? 8.308 0.615 -9.630 1.00 92.81 106 TYR A CA 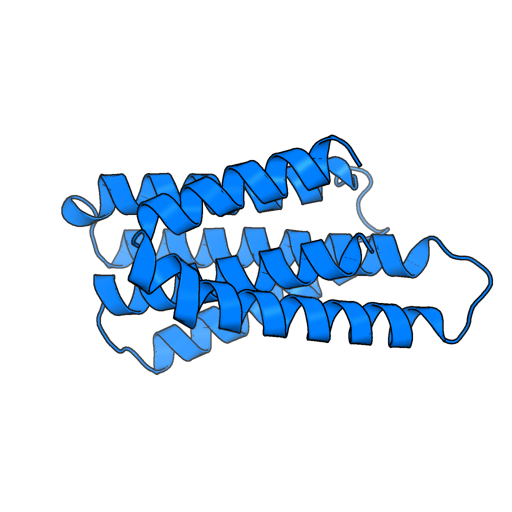1
ATOM 795 C C . TYR A 1 106 ? 9.470 1.094 -10.497 1.00 92.81 106 TYR A C 1
ATOM 797 O O . TYR A 1 106 ? 9.909 0.370 -11.394 1.00 92.81 106 TYR A O 1
ATOM 805 N N . VAL A 1 107 ? 10.019 2.278 -10.193 1.00 91.44 107 VAL A N 1
ATOM 806 C CA . VAL A 1 107 ? 11.126 2.831 -10.983 1.00 91.44 107 VAL A CA 1
ATOM 807 C C . VAL A 1 107 ? 12.345 1.927 -10.889 1.00 91.44 107 VAL A C 1
ATOM 809 O O . VAL A 1 107 ? 12.893 1.571 -11.927 1.00 91.44 107 VAL A O 1
ATOM 812 N N . HIS A 1 108 ? 12.696 1.455 -9.690 1.00 89.06 108 HIS A N 1
ATOM 813 C CA . HIS A 1 108 ? 13.835 0.557 -9.502 1.00 89.06 108 HIS A CA 1
ATOM 814 C C . HIS A 1 108 ? 13.726 -0.740 -10.305 1.00 89.06 108 HIS A C 1
ATOM 816 O O . HIS A 1 108 ? 14.704 -1.174 -10.906 1.00 89.06 10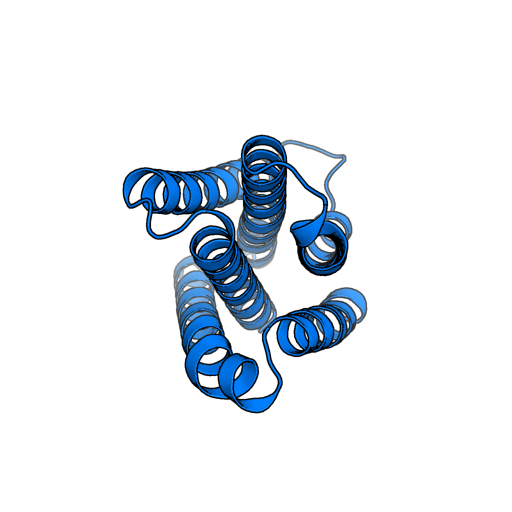8 HIS A O 1
ATOM 822 N N . ILE A 1 109 ? 12.544 -1.354 -10.352 1.00 88.25 109 ILE A N 1
ATOM 823 C CA . ILE A 1 109 ? 12.317 -2.572 -11.137 1.00 88.25 109 ILE A CA 1
ATOM 824 C C . ILE A 1 109 ? 12.339 -2.257 -12.640 1.00 88.25 109 ILE A C 1
ATOM 826 O O . ILE A 1 109 ? 12.862 -3.051 -13.421 1.00 88.25 109 ILE A O 1
ATOM 830 N N . SER A 1 110 ? 11.804 -1.103 -13.044 1.00 86.81 110 SER A N 1
ATOM 831 C CA . SER A 1 110 ? 11.750 -0.687 -14.450 1.00 86.81 110 SER A CA 1
ATOM 832 C C . SER A 1 110 ? 13.094 -0.198 -15.011 1.00 86.81 110 SER A C 1
ATOM 834 O O . SER A 1 110 ? 13.308 -0.290 -16.214 1.00 86.81 110 SER A O 1
ATOM 836 N N . SER A 1 111 ? 14.005 0.302 -14.170 1.00 80.69 111 SER A N 1
ATOM 837 C CA . SER A 1 111 ? 15.292 0.861 -14.602 1.00 80.69 111 SER A CA 1
ATOM 838 C C . SER A 1 111 ? 16.401 -0.185 -14.719 1.00 80.69 111 SER A C 1
ATOM 840 O O . SER A 1 111 ? 17.403 0.065 -15.371 1.00 80.69 111 SER A O 1
ATOM 842 N N . ASN A 1 112 ? 16.253 -1.354 -14.087 1.00 68.69 112 ASN A N 1
ATOM 843 C CA . ASN A 1 112 ? 17.326 -2.347 -13.945 1.00 68.69 112 ASN A CA 1
ATOM 844 C C . ASN A 1 112 ? 17.405 -3.364 -15.108 1.00 68.69 112 ASN A C 1
ATOM 846 O O . ASN A 1 112 ? 17.822 -4.507 -14.921 1.00 68.69 112 ASN A O 1
ATOM 850 N N . SER A 1 113 ? 16.944 -3.003 -16.308 1.00 60.47 113 SER A N 1
ATOM 851 C CA . SER A 1 113 ? 16.971 -3.889 -17.481 1.00 60.47 113 SER A CA 1
ATOM 852 C C . SER A 1 113 ? 17.341 -3.100 -18.732 1.00 60.47 113 SER A C 1
ATOM 854 O O . SER A 1 113 ? 16.489 -2.621 -19.476 1.00 60.47 113 SER A O 1
ATOM 856 N N . ASP A 1 114 ? 18.648 -2.992 -18.947 1.00 56.19 114 ASP A N 1
ATOM 857 C CA . ASP A 1 114 ? 19.320 -2.062 -19.860 1.00 56.19 114 ASP A CA 1
ATOM 858 C C . ASP A 1 114 ? 19.042 -2.215 -21.371 1.00 56.19 114 ASP A C 1
ATOM 860 O O . ASP A 1 114 ? 19.692 -1.545 -22.166 1.00 56.19 114 ASP A O 1
ATOM 864 N N . GLN A 1 115 ? 18.123 -3.070 -21.841 1.00 58.47 115 GLN A N 1
ATOM 865 C CA . GLN A 1 115 ? 18.045 -3.368 -23.289 1.00 58.47 115 GLN A CA 1
ATOM 866 C C . GLN A 1 115 ? 16.644 -3.564 -23.890 1.00 58.47 115 GLN A C 1
ATOM 868 O O . GLN A 1 115 ? 16.535 -3.889 -25.070 1.00 58.47 115 GLN A O 1
ATOM 873 N N . ASN A 1 116 ? 15.552 -3.345 -23.147 1.00 66.12 116 ASN A N 1
ATOM 874 C CA . ASN A 1 116 ? 14.196 -3.581 -23.668 1.00 66.12 116 ASN A CA 1
ATOM 875 C C . ASN A 1 116 ? 13.321 -2.318 -23.651 1.00 66.12 116 ASN A C 1
ATOM 877 O O . ASN A 1 116 ? 12.784 -1.943 -22.613 1.00 66.12 116 ASN A O 1
ATOM 881 N N . ILE A 1 117 ? 13.078 -1.732 -24.829 1.00 68.44 117 ILE A N 1
ATOM 882 C CA . ILE A 1 117 ? 12.193 -0.560 -25.030 1.00 68.44 117 ILE A CA 1
ATOM 883 C C . ILE A 1 117 ? 10.768 -0.822 -24.494 1.00 68.44 117 ILE A C 1
ATOM 885 O O . ILE A 1 117 ? 10.109 0.076 -23.980 1.00 68.44 117 ILE A O 1
ATOM 889 N N . ASN A 1 118 ? 10.310 -2.077 -24.531 1.00 77.50 118 ASN A N 1
ATOM 890 C CA . ASN A 1 118 ? 8.980 -2.481 -24.058 1.00 77.50 118 ASN A CA 1
ATOM 891 C C . ASN A 1 118 ? 8.902 -2.747 -22.543 1.00 77.50 118 ASN A C 1
ATOM 893 O O . ASN A 1 118 ? 7.841 -3.118 -22.031 1.00 77.50 118 ASN A O 1
ATOM 897 N N . LEU A 1 119 ? 10.006 -2.617 -21.805 1.00 79.94 119 LEU A N 1
ATOM 898 C CA . LEU A 1 119 ? 10.058 -3.000 -20.397 1.00 79.94 119 LEU A CA 1
ATOM 899 C C . LEU A 1 119 ? 9.198 -2.115 -19.477 1.00 79.94 119 LEU A C 1
ATOM 901 O O . LEU A 1 119 ? 8.515 -2.688 -18.623 1.00 79.94 119 LEU A O 1
ATOM 905 N N . PRO A 1 120 ? 9.139 -0.777 -19.633 1.00 83.25 120 PRO A N 1
ATOM 906 C CA . PRO A 1 120 ? 8.249 0.047 -18.815 1.00 83.25 120 PRO A CA 1
ATOM 907 C C . PRO A 1 120 ? 6.779 -0.324 -19.027 1.00 83.25 120 PRO A C 1
ATOM 909 O O . PRO A 1 120 ? 6.050 -0.519 -18.060 1.00 83.25 120 PRO A O 1
ATOM 912 N N . ALA A 1 121 ? 6.364 -0.540 -20.281 1.00 86.62 121 ALA A N 1
ATOM 913 C CA . ALA A 1 121 ? 5.003 -0.961 -20.612 1.00 86.62 121 ALA A CA 1
ATOM 914 C C . ALA A 1 121 ? 4.662 -2.336 -20.013 1.00 86.62 121 ALA A C 1
ATOM 916 O O . ALA A 1 121 ? 3.585 -2.528 -19.452 1.00 86.62 121 ALA A O 1
ATOM 917 N N . LYS A 1 122 ? 5.599 -3.292 -20.069 1.00 88.50 122 LYS A N 1
ATOM 918 C CA . LYS A 1 122 ? 5.423 -4.615 -19.454 1.00 88.50 122 LYS A CA 1
ATOM 919 C C . LYS A 1 122 ? 5.363 -4.534 -17.928 1.00 88.50 122 LYS A C 1
ATOM 921 O O . LYS A 1 122 ? 4.540 -5.214 -17.321 1.00 88.50 122 LYS A O 1
ATOM 926 N N . THR A 1 123 ? 6.211 -3.707 -17.318 1.00 90.06 123 THR A N 1
ATOM 927 C CA . THR A 1 123 ? 6.230 -3.468 -15.866 1.00 90.06 123 THR A CA 1
ATOM 928 C C . THR A 1 123 ? 4.903 -2.866 -15.415 1.00 90.06 123 THR A C 1
ATOM 930 O O . THR A 1 123 ? 4.277 -3.411 -14.508 1.00 90.06 123 THR A O 1
ATOM 933 N N . TYR A 1 124 ? 4.414 -1.848 -16.123 1.00 90.81 124 TYR A N 1
ATOM 934 C CA . TYR A 1 124 ? 3.103 -1.248 -15.893 1.00 90.81 124 TYR A CA 1
ATOM 935 C C . TYR A 1 124 ? 1.956 -2.255 -16.038 1.00 90.81 124 TYR A C 1
ATOM 937 O O . TYR A 1 124 ? 1.110 -2.363 -15.158 1.00 90.81 124 TYR A O 1
ATOM 945 N N . ALA A 1 125 ? 1.951 -3.070 -17.096 1.00 92.81 125 ALA A N 1
ATOM 946 C CA . ALA A 1 125 ? 0.932 -4.104 -17.261 1.00 92.81 125 ALA A CA 1
ATOM 947 C C . ALA A 1 125 ? 0.952 -5.120 -16.104 1.00 92.81 125 ALA A C 1
ATOM 949 O O . ALA A 1 125 ? -0.102 -5.513 -15.604 1.00 92.81 125 ALA A O 1
ATOM 950 N N . THR A 1 126 ? 2.139 -5.537 -15.644 1.00 93.31 126 THR A N 1
ATOM 951 C CA . THR A 1 126 ? 2.248 -6.441 -14.487 1.00 93.31 126 THR A CA 1
ATOM 952 C C . THR A 1 126 ? 1.825 -5.793 -13.172 1.00 93.31 126 THR A C 1
ATOM 954 O O . THR A 1 126 ? 1.269 -6.490 -12.326 1.00 93.31 126 THR A O 1
ATOM 957 N N . ASP A 1 127 ? 2.063 -4.491 -13.010 1.00 94.62 127 ASP A N 1
ATOM 958 C CA . ASP A 1 127 ? 1.585 -3.707 -11.872 1.00 94.62 127 ASP A CA 1
ATOM 959 C C . ASP A 1 127 ? 0.057 -3.623 -11.857 1.00 94.62 127 ASP A C 1
ATOM 961 O O . ASP A 1 127 ? -0.563 -3.882 -10.831 1.00 94.62 127 ASP A O 1
ATOM 965 N N . LEU A 1 128 ? -0.559 -3.366 -13.014 1.00 94.81 128 LEU A N 1
ATOM 966 C CA . LEU A 1 128 ? -2.010 -3.265 -13.152 1.00 94.81 128 LEU A CA 1
ATOM 967 C C . LEU A 1 128 ? -2.706 -4.599 -12.844 1.00 94.81 128 LEU A C 1
ATOM 969 O O . LEU A 1 128 ? -3.693 -4.631 -12.111 1.00 94.81 128 LEU A O 1
ATOM 973 N N . TRP A 1 129 ? -2.159 -5.710 -13.347 1.00 96.75 129 TRP A N 1
ATOM 974 C CA . TRP A 1 129 ? -2.646 -7.055 -13.025 1.00 96.75 129 TRP A CA 1
ATOM 975 C C . TRP A 1 129 ? -2.501 -7.384 -11.540 1.00 96.75 129 TRP A C 1
ATOM 977 O O . TRP A 1 129 ? -3.442 -7.899 -10.933 1.00 96.75 129 TRP A O 1
ATOM 987 N N . GLY A 1 130 ? -1.343 -7.070 -10.951 1.00 96.12 130 GLY A N 1
ATOM 988 C CA . GLY A 1 130 ? -1.112 -7.239 -9.518 1.00 96.12 130 GLY A CA 1
ATOM 989 C C . GLY A 1 130 ? -2.096 -6.415 -8.697 1.00 96.12 130 GLY A C 1
ATOM 990 O O . GLY A 1 130 ? -2.750 -6.944 -7.803 1.00 96.12 130 GLY A O 1
ATOM 991 N N . SER A 1 131 ? -2.270 -5.148 -9.063 1.00 96.69 131 SER A N 1
ATOM 992 C CA . SER A 1 131 ? -3.163 -4.206 -8.396 1.00 96.69 131 SER A CA 1
ATOM 993 C C . SER A 1 131 ? -4.625 -4.648 -8.460 1.00 96.69 131 SER A C 1
ATOM 995 O O . SER A 1 131 ? -5.313 -4.635 -7.438 1.00 96.69 131 SER A O 1
ATOM 997 N N . ALA A 1 132 ? -5.093 -5.099 -9.627 1.00 97.44 132 ALA A N 1
ATOM 998 C CA . ALA A 1 132 ? -6.440 -5.639 -9.793 1.00 97.44 132 ALA A CA 1
ATOM 999 C C . ALA A 1 132 ? -6.659 -6.880 -8.915 1.00 97.44 132 ALA A C 1
ATOM 1001 O O . ALA A 1 132 ? -7.656 -6.960 -8.198 1.00 97.44 132 ALA A O 1
ATOM 1002 N N . ALA A 1 133 ? -5.702 -7.814 -8.911 1.00 96.69 133 ALA A N 1
ATOM 1003 C CA . ALA A 1 133 ? -5.755 -8.987 -8.045 1.00 96.69 133 ALA A CA 1
ATOM 1004 C C . ALA A 1 133 ? -5.749 -8.599 -6.558 1.00 96.69 133 ALA A C 1
ATOM 1006 O O . ALA A 1 133 ? -6.513 -9.173 -5.787 1.00 96.69 133 ALA A O 1
ATOM 1007 N N . GLY A 1 134 ? -4.944 -7.607 -6.166 1.00 95.81 134 GLY A N 1
ATOM 1008 C CA . GLY A 1 134 ? -4.889 -7.079 -4.803 1.00 95.81 134 GLY A CA 1
ATOM 1009 C C . GLY A 1 134 ? -6.248 -6.585 -4.340 1.00 95.81 134 GLY A C 1
ATOM 1010 O O . GLY A 1 134 ? -6.745 -7.046 -3.321 1.00 95.81 134 GLY A O 1
ATOM 1011 N N . ILE A 1 135 ? -6.910 -5.744 -5.133 1.00 96.25 135 ILE A N 1
ATOM 1012 C CA . ILE A 1 135 ? -8.241 -5.228 -4.793 1.00 96.25 135 ILE A CA 1
ATOM 1013 C C . ILE A 1 135 ? -9.256 -6.370 -4.727 1.00 96.25 135 ILE A C 1
ATOM 1015 O O . ILE A 1 135 ? -9.939 -6.518 -3.717 1.00 96.25 135 ILE A O 1
ATOM 1019 N N . VAL A 1 136 ? -9.351 -7.197 -5.771 1.00 97.50 136 VAL A N 1
ATOM 1020 C CA . VAL A 1 136 ? -10.372 -8.252 -5.878 1.00 97.50 136 VAL A CA 1
ATOM 1021 C C . VAL A 1 136 ? -10.213 -9.298 -4.777 1.00 97.50 136 VAL A C 1
ATOM 1023 O O . VAL A 1 136 ? -11.171 -9.590 -4.067 1.00 97.50 136 VAL A O 1
ATOM 1026 N N . ILE A 1 137 ? -9.010 -9.845 -4.595 1.00 97.38 137 ILE A N 1
ATOM 1027 C CA . ILE A 1 137 ? -8.762 -10.904 -3.608 1.00 97.38 137 ILE A CA 1
ATOM 1028 C C . ILE A 1 137 ? -8.922 -10.350 -2.191 1.00 97.38 137 ILE A C 1
ATOM 1030 O O . ILE A 1 137 ? -9.527 -11.004 -1.343 1.00 97.38 137 ILE A O 1
ATOM 1034 N N . VAL A 1 138 ? -8.427 -9.141 -1.918 1.00 97.12 138 VAL A N 1
ATOM 1035 C CA . VAL A 1 138 ? -8.527 -8.564 -0.574 1.00 97.12 138 VAL A CA 1
ATOM 1036 C C . VAL A 1 138 ? -9.969 -8.218 -0.225 1.00 97.12 138 VAL A C 1
ATOM 1038 O O . VAL A 1 138 ? -10.436 -8.606 0.842 1.00 97.12 138 VAL A O 1
ATOM 1041 N N . THR A 1 139 ? -10.697 -7.548 -1.117 1.00 95.81 139 THR A N 1
ATOM 1042 C CA . THR A 1 139 ? -12.059 -7.076 -0.816 1.00 95.81 139 THR A CA 1
ATOM 1043 C C . THR A 1 139 ? -13.122 -8.159 -0.894 1.00 95.81 139 THR A C 1
ATOM 1045 O O . THR A 1 139 ? -14.028 -8.154 -0.066 1.00 95.81 139 THR A O 1
ATOM 1048 N N . LEU A 1 140 ? -13.031 -9.083 -1.856 1.00 96.81 140 LEU A N 1
ATOM 1049 C CA . LEU A 1 140 ? -14.071 -10.093 -2.068 1.00 96.81 140 LEU A CA 1
ATOM 1050 C C . LEU A 1 140 ? -13.805 -11.402 -1.326 1.00 96.81 140 LEU A C 1
ATOM 1052 O O . LEU A 1 140 ? -14.754 -12.130 -1.050 1.00 96.81 140 LEU A O 1
ATOM 1056 N N . LEU A 1 141 ? -12.543 -11.723 -1.016 1.00 97.06 141 LEU A N 1
ATOM 1057 C CA . LEU A 1 141 ? -12.185 -13.002 -0.395 1.00 97.06 141 LEU A CA 1
ATOM 1058 C C . LEU A 1 141 ? -11.624 -12.823 1.014 1.00 97.06 141 LEU A C 1
ATOM 1060 O O . LEU A 1 141 ? -12.206 -13.344 1.962 1.00 97.06 141 LEU A O 1
ATOM 1064 N N . LEU A 1 142 ? -10.516 -12.097 1.185 1.00 97.06 142 LEU A N 1
ATOM 1065 C CA . LEU A 1 142 ? -9.811 -12.051 2.474 1.00 97.06 142 LEU A CA 1
ATOM 1066 C C . LEU A 1 142 ? -10.609 -11.299 3.547 1.00 97.06 142 LEU A C 1
ATOM 1068 O O . LEU A 1 142 ? -10.900 -11.869 4.596 1.00 97.06 142 LEU A O 1
ATOM 1072 N N . ILE A 1 143 ? -11.037 -10.061 3.280 1.00 96.75 143 ILE A N 1
ATOM 1073 C CA . ILE A 1 143 ? -11.766 -9.265 4.279 1.00 96.75 143 ILE A CA 1
ATOM 1074 C C . ILE A 1 143 ? -13.063 -9.967 4.728 1.00 96.75 143 ILE A C 1
ATOM 1076 O O . ILE A 1 143 ? -13.257 -10.076 5.939 1.00 96.75 143 ILE A O 1
ATOM 1080 N N . PRO A 1 144 ? -13.926 -10.495 3.832 1.00 96.94 144 PRO A N 1
ATOM 1081 C CA . PRO A 1 144 ? -15.146 -11.186 4.252 1.00 96.94 144 PRO A CA 1
ATOM 1082 C C . PRO A 1 144 ? -14.901 -12.511 4.983 1.00 96.94 144 PRO A C 1
ATOM 1084 O O . PRO A 1 144 ? -15.714 -12.895 5.817 1.00 96.94 144 PRO A O 1
ATOM 1087 N N . SER A 1 145 ? -13.810 -13.224 4.677 1.00 97.50 145 SER A N 1
ATOM 1088 C CA . SER A 1 145 ? -13.548 -14.550 5.259 1.00 97.50 145 SER A CA 1
ATOM 1089 C C . SER A 1 145 ? -12.881 -14.494 6.630 1.00 97.50 145 SER A C 1
ATOM 1091 O O . SER A 1 145 ? -13.248 -15.266 7.514 1.00 97.50 145 SER A O 1
ATOM 1093 N N . ILE A 1 146 ? -11.902 -13.606 6.812 1.00 97.19 146 ILE A N 1
ATOM 1094 C CA . ILE A 1 146 ? -11.057 -13.573 8.016 1.00 97.19 146 ILE A CA 1
ATOM 1095 C C . ILE A 1 146 ? -11.046 -12.214 8.729 1.00 97.19 146 ILE A C 1
ATOM 1097 O O . ILE A 1 146 ? -10.390 -12.057 9.759 1.00 97.19 146 ILE A O 1
ATOM 1101 N N . GLY A 1 147 ? -11.775 -11.226 8.209 1.00 95.81 147 GLY A N 1
ATOM 1102 C CA . GLY A 1 147 ? -11.840 -9.881 8.773 1.00 95.81 147 GLY A CA 1
ATOM 1103 C C . GLY A 1 147 ? -10.632 -9.011 8.416 1.00 95.81 147 GLY A C 1
ATOM 1104 O O . GLY A 1 147 ? -9.596 -9.478 7.933 1.00 95.81 147 GLY A O 1
ATOM 1105 N N . ILE A 1 148 ? -10.757 -7.704 8.655 1.00 94.38 148 ILE A N 1
ATOM 1106 C CA . ILE A 1 148 ? -9.778 -6.711 8.186 1.00 94.38 148 ILE A CA 1
ATOM 1107 C C . ILE A 1 148 ? -8.425 -6.801 8.907 1.00 94.38 148 ILE A C 1
ATOM 1109 O O . ILE A 1 148 ? -7.378 -6.696 8.268 1.00 94.38 148 ILE A O 1
ATOM 1113 N N . VAL A 1 149 ? -8.424 -7.052 10.221 1.00 95.06 149 VAL A N 1
ATOM 1114 C CA . VAL A 1 149 ? -7.191 -7.120 11.023 1.00 95.06 149 VAL A CA 1
ATOM 1115 C C . VAL A 1 149 ? -6.365 -8.341 10.623 1.00 95.06 149 VAL A C 1
ATOM 1117 O O . VAL A 1 149 ? -5.180 -8.203 10.319 1.00 95.06 149 VAL A O 1
ATOM 1120 N N . LEU A 1 150 ? -6.992 -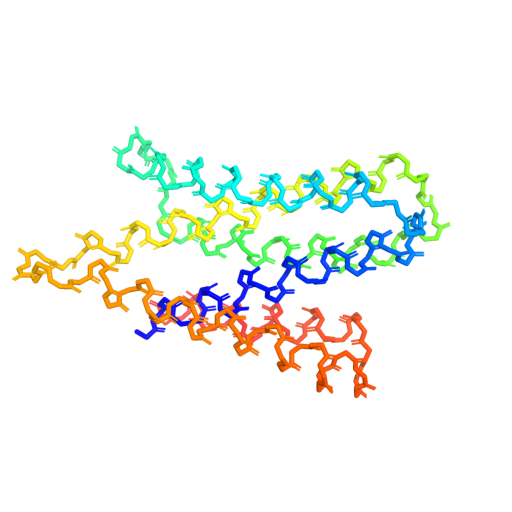9.522 10.533 1.00 96.25 150 LEU A N 1
ATOM 1121 C CA . LEU A 1 150 ? -6.297 -10.742 10.117 1.00 96.25 150 LEU A CA 1
ATOM 1122 C C . LEU A 1 150 ? -5.861 -10.667 8.647 1.00 96.25 150 LEU A C 1
ATOM 1124 O O . LEU A 1 150 ? -4.766 -11.112 8.309 1.00 96.25 150 LEU A O 1
ATOM 1128 N N . THR A 1 151 ? -6.661 -10.040 7.779 1.00 97.00 151 THR A N 1
ATOM 1129 C CA . THR A 1 151 ? -6.259 -9.757 6.391 1.00 97.00 151 THR A CA 1
ATOM 1130 C C . THR A 1 151 ? -5.003 -8.890 6.345 1.00 97.00 151 THR A C 1
ATOM 1132 O O . THR A 1 151 ? -4.038 -9.224 5.664 1.00 97.00 151 THR A O 1
ATOM 1135 N N . THR A 1 152 ? -4.962 -7.806 7.119 1.00 95.75 152 THR A N 1
ATOM 1136 C CA . THR A 1 152 ? -3.796 -6.912 7.161 1.00 95.75 152 THR A CA 1
ATOM 1137 C C . THR A 1 152 ? -2.562 -7.643 7.701 1.00 95.75 152 THR A C 1
ATOM 1139 O O . THR A 1 152 ? -1.480 -7.511 7.133 1.00 95.75 152 THR A O 1
ATOM 1142 N N . ALA A 1 153 ? -2.719 -8.471 8.739 1.00 95.88 153 ALA A N 1
ATOM 1143 C CA . ALA A 1 153 ? -1.634 -9.265 9.320 1.00 95.88 153 ALA A CA 1
ATOM 1144 C C . ALA A 1 153 ? -1.094 -10.344 8.364 1.00 95.88 153 ALA A C 1
ATOM 1146 O O . ALA A 1 153 ? 0.121 -10.479 8.204 1.00 95.88 153 ALA A O 1
ATOM 1147 N N . THR A 1 154 ? -1.978 -11.085 7.691 1.00 95.75 154 THR A N 1
ATOM 1148 C CA . THR A 1 154 ? -1.589 -12.117 6.712 1.00 95.75 154 THR A CA 1
ATOM 1149 C C . THR A 1 154 ? -0.876 -11.510 5.508 1.00 95.75 154 THR A C 1
ATOM 1151 O O . THR A 1 154 ? 0.137 -12.050 5.064 1.00 95.75 154 THR A O 1
ATOM 1154 N N . LEU A 1 155 ? -1.334 -10.351 5.028 1.00 95.44 155 LEU A N 1
ATOM 1155 C CA . LEU A 1 155 ? -0.662 -9.594 3.975 1.00 95.44 155 LEU A CA 1
ATOM 1156 C C . LEU A 1 155 ? 0.702 -9.070 4.430 1.00 95.44 155 LEU A C 1
ATOM 1158 O O . LEU A 1 155 ? 1.682 -9.266 3.714 1.00 95.44 155 LEU A O 1
ATOM 1162 N N . ALA A 1 156 ? 0.798 -8.476 5.623 1.00 94.44 156 ALA A N 1
ATOM 1163 C CA . ALA A 1 156 ? 2.063 -7.988 6.175 1.00 94.44 156 ALA A CA 1
ATOM 1164 C C . ALA A 1 156 ? 3.115 -9.104 6.245 1.00 94.44 156 ALA A C 1
ATOM 1166 O O . ALA A 1 156 ? 4.255 -8.916 5.816 1.00 94.44 156 ALA A O 1
ATOM 1167 N N . MET A 1 157 ? 2.716 -10.282 6.733 1.00 93.62 157 MET A N 1
ATOM 1168 C CA . MET A 1 157 ? 3.593 -11.443 6.840 1.00 93.62 157 MET A CA 1
ATOM 1169 C C . MET A 1 157 ? 3.945 -12.015 5.459 1.00 93.62 157 MET A C 1
ATOM 1171 O O . MET A 1 157 ? 5.122 -12.193 5.156 1.00 93.62 157 MET A O 1
ATOM 1175 N N . GLY A 1 158 ? 2.953 -12.263 4.599 1.00 92.00 158 GLY A N 1
ATOM 1176 C CA . GLY A 1 158 ? 3.166 -12.870 3.282 1.00 92.00 158 GLY A CA 1
ATOM 1177 C C . GLY A 1 158 ? 3.988 -11.990 2.338 1.00 92.00 158 GLY A C 1
ATOM 1178 O O . GLY A 1 158 ? 4.958 -12.454 1.735 1.00 92.00 158 GLY A O 1
ATOM 1179 N N . ILE A 1 159 ? 3.646 -10.702 2.251 1.00 89.38 159 ILE A N 1
ATOM 1180 C CA . ILE A 1 159 ? 4.379 -9.719 1.443 1.00 89.38 159 ILE A CA 1
ATOM 1181 C C . ILE A 1 159 ? 5.752 -9.454 2.061 1.00 89.38 159 ILE A C 1
ATOM 1183 O O . ILE A 1 159 ? 6.738 -9.390 1.329 1.00 89.38 159 ILE A O 1
ATOM 1187 N N . GLY A 1 160 ? 5.839 -9.342 3.390 1.00 87.75 160 GLY A N 1
ATOM 1188 C CA . GLY A 1 160 ? 7.101 -9.128 4.092 1.00 87.75 160 GLY A CA 1
ATOM 1189 C C . GLY A 1 160 ? 8.104 -10.247 3.839 1.00 87.75 160 GLY A C 1
ATOM 1190 O O . GLY A 1 160 ? 9.228 -9.970 3.426 1.00 87.75 160 GLY A O 1
ATOM 1191 N N . ILE A 1 161 ? 7.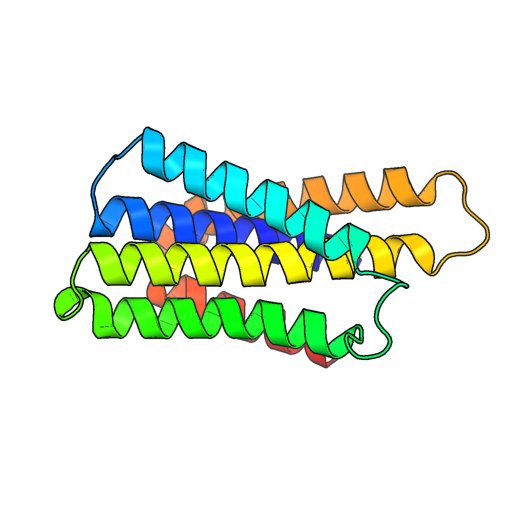687 -11.506 3.984 1.00 88.88 161 ILE A N 1
ATOM 1192 C CA . ILE A 1 161 ? 8.526 -12.669 3.665 1.00 88.88 161 ILE A CA 1
ATOM 1193 C C . ILE A 1 161 ? 8.944 -12.616 2.191 1.00 88.88 161 ILE A C 1
ATOM 1195 O O . ILE A 1 161 ? 10.134 -12.662 1.886 1.00 88.88 161 ILE A O 1
ATOM 1199 N N . TYR A 1 162 ? 7.996 -12.454 1.264 1.00 87.94 162 TYR A N 1
ATOM 1200 C CA . TYR A 1 162 ? 8.324 -12.473 -0.162 1.00 87.94 162 TYR A CA 1
ATOM 1201 C C . TYR A 1 162 ? 9.302 -11.359 -0.567 1.00 87.94 162 TYR A C 1
ATOM 1203 O O . TYR A 1 162 ? 10.215 -11.606 -1.349 1.00 87.94 162 TYR A O 1
ATOM 1211 N N . LEU A 1 163 ? 9.127 -10.139 -0.050 1.00 81.94 163 LEU A N 1
ATOM 1212 C CA . LEU A 1 163 ? 9.978 -9.001 -0.401 1.00 81.94 163 LEU A CA 1
ATOM 1213 C C . LEU A 1 163 ? 11.337 -9.030 0.306 1.00 81.94 163 LEU A C 1
ATOM 1215 O O . LEU A 1 163 ? 12.306 -8.524 -0.252 1.00 81.94 163 LEU A O 1
ATOM 1219 N N . ILE A 1 164 ? 11.442 -9.574 1.519 1.00 77.94 164 ILE A N 1
ATOM 1220 C CA . ILE A 1 164 ? 12.721 -9.611 2.246 1.00 77.94 164 ILE A CA 1
ATOM 1221 C C . ILE A 1 164 ? 13.640 -10.702 1.685 1.00 77.94 164 ILE A C 1
ATOM 1223 O O . ILE A 1 164 ? 14.841 -10.470 1.559 1.00 77.94 164 ILE A O 1
ATOM 1227 N N . PHE A 1 165 ? 13.092 -11.862 1.313 1.00 78.25 165 PHE A N 1
ATOM 1228 C CA . PHE A 1 165 ? 13.885 -12.999 0.830 1.00 78.25 165 PHE A CA 1
ATOM 1229 C C . PHE A 1 165 ? 14.199 -12.974 -0.678 1.00 78.25 165 PHE A C 1
ATOM 1231 O O . PHE A 1 165 ? 14.920 -13.852 -1.149 1.00 78.25 165 PHE A O 1
ATOM 1238 N N . ASN A 1 166 ? 13.679 -11.999 -1.434 1.00 68.50 166 ASN A N 1
ATOM 1239 C CA . ASN A 1 166 ? 13.808 -11.910 -2.896 1.00 68.50 166 ASN A CA 1
ATOM 1240 C C . ASN A 1 166 ? 14.070 -10.469 -3.340 1.00 68.50 166 ASN A C 1
ATOM 1242 O O . ASN A 1 166 ? 15.094 -10.172 -3.982 1.00 68.50 166 ASN A O 1
#

pLDDT: mean 90.53, std 8.86, range [56.19, 98.0]

Radius of gyration: 15.6 Å; chains: 1; bounding box: 40×29×47 Å